Protein AF-A0A855K874-F1 (afdb_monomer)

Nearest PDB structures (foldseek):
  5dcw-assembly1_A-2  TM=9.078E-01  e=4.188E-03  Catharanthus roseus

Solvent-accessible surface area (backbone atoms only — not comparable to full-atom values): 6083 Å² total; per-residue (Å²): 132,65,36,81,94,38,60,100,54,80,92,72,78,75,79,79,83,60,90,86,58,74,86,69,101,62,86,36,72,69,57,57,53,50,53,53,51,54,55,47,27,72,73,72,72,53,88,86,86,88,84,86,79,74,95,60,72,76,95,58,90,89,56,91,77,41,63,53,58,54,50,51,51,52,45,48,53,20,59,79,69,76,41,81,79,76,81,131

Mean predicted aligned error: 5.56 Å

Secondary structure (DSSP, 8-state):
---GGGTT-S-PPPSSP-TTSPPPSS--HHHHHHHHHHHHHHHH----------S--S--TT-S--HHHHHHHHHHHHHHTT------

Structure (mmCIF, N/CA/C/O backbone):
data_AF-A0A855K874-F1
#
_entry.id   AF-A0A855K874-F1
#
loop_
_atom_site.group_PDB
_atom_site.id
_atom_site.type_symbol
_atom_site.label_atom_id
_atom_site.label_alt_id
_atom_site.label_comp_id
_atom_site.label_asym_id
_atom_site.label_entity_id
_atom_site.label_seq_id
_atom_site.pdbx_PDB_ins_code
_atom_site.Cartn_x
_atom_site.Cartn_y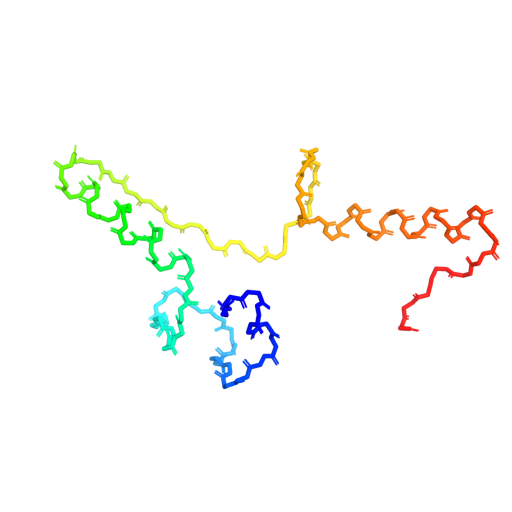
_atom_site.Cartn_z
_atom_site.occupancy
_atom_site.B_iso_or_equiv
_atom_site.auth_seq_id
_atom_site.auth_comp_id
_atom_site.auth_asym_id
_atom_site.auth_atom_id
_atom_site.pdbx_PDB_model_num
ATOM 1 N N . LEU A 1 1 ? 9.742 -2.876 3.619 1.00 59.69 1 LEU A N 1
ATOM 2 C CA . LEU A 1 1 ? 8.874 -3.781 4.408 1.00 59.69 1 LEU A CA 1
ATOM 3 C C . LEU A 1 1 ? 8.907 -5.133 3.716 1.00 59.69 1 LEU A C 1
ATOM 5 O O . LEU A 1 1 ? 8.738 -5.149 2.503 1.00 59.69 1 LEU A O 1
ATOM 9 N N . GLY A 1 2 ? 9.224 -6.214 4.432 1.00 63.81 2 GLY A N 1
ATOM 10 C CA . GLY A 1 2 ? 9.128 -7.570 3.878 1.00 63.81 2 GLY A CA 1
ATOM 11 C C . GLY A 1 2 ? 7.670 -7.966 3.589 1.00 63.81 2 GLY A C 1
ATOM 12 O O . GLY A 1 2 ? 6.771 -7.144 3.804 1.00 63.81 2 GLY A O 1
ATOM 13 N N . PRO A 1 3 ? 7.421 -9.201 3.124 1.00 69.62 3 PRO A N 1
ATOM 14 C CA . PRO A 1 3 ? 6.064 -9.739 2.996 1.00 69.62 3 PRO A CA 1
ATOM 15 C C . PRO A 1 3 ? 5.319 -9.710 4.345 1.00 69.62 3 PRO A C 1
ATOM 17 O O . PRO A 1 3 ? 5.934 -9.520 5.401 1.00 69.62 3 PRO A O 1
ATOM 20 N N . PHE A 1 4 ? 3.995 -9.893 4.333 1.00 68.69 4 PHE A N 1
ATOM 21 C CA . PHE A 1 4 ? 3.160 -9.791 5.541 1.00 68.69 4 PHE A CA 1
ATOM 22 C C . PHE A 1 4 ? 3.641 -10.734 6.660 1.00 68.69 4 PHE A C 1
ATOM 24 O O . PHE A 1 4 ? 3.689 -10.365 7.831 1.00 68.69 4 PHE A O 1
ATOM 31 N N . GLU A 1 5 ? 4.110 -11.918 6.283 1.00 69.56 5 GLU A N 1
ATOM 32 C CA . GLU A 1 5 ? 4.661 -12.961 7.148 1.00 69.56 5 GLU A CA 1
ATOM 33 C C . GLU A 1 5 ? 5.951 -12.524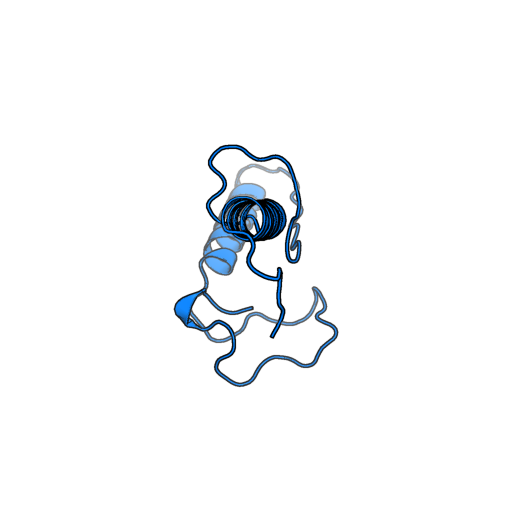 7.868 1.00 69.56 5 GLU A C 1
ATOM 35 O O . GLU A 1 5 ? 6.258 -13.012 8.967 1.00 69.56 5 GLU A O 1
ATOM 40 N N . ALA A 1 6 ? 6.686 -11.585 7.265 1.00 70.00 6 ALA A N 1
ATOM 41 C CA . ALA A 1 6 ? 7.926 -11.001 7.768 1.00 70.00 6 ALA A CA 1
ATOM 42 C C . ALA A 1 6 ? 7.717 -9.631 8.440 1.00 70.00 6 ALA A C 1
ATOM 44 O O . ALA A 1 6 ? 8.688 -9.000 8.867 1.00 70.00 6 ALA A O 1
ATOM 45 N N . TYR A 1 7 ? 6.475 -9.147 8.557 1.00 67.94 7 TYR A N 1
ATOM 46 C CA . TYR A 1 7 ? 6.201 -7.848 9.162 1.00 67.94 7 TYR A CA 1
ATOM 47 C C . TYR A 1 7 ? 6.676 -7.805 10.625 1.00 67.94 7 TYR A C 1
ATOM 49 O O . TYR A 1 7 ? 6.301 -8.644 11.444 1.00 67.94 7 TYR A O 1
ATOM 57 N N . GLY A 1 8 ? 7.530 -6.827 10.948 1.00 65.88 8 GLY A N 1
ATOM 58 C CA . GLY A 1 8 ? 8.118 -6.664 12.284 1.00 65.88 8 GLY A CA 1
ATOM 59 C C . GLY A 1 8 ? 9.188 -7.698 12.662 1.00 65.88 8 GLY A C 1
ATOM 60 O O . GLY A 1 8 ? 9.585 -7.745 13.823 1.00 65.88 8 GLY A O 1
ATOM 61 N N . LYS A 1 9 ? 9.657 -8.523 11.715 1.00 68.69 9 LYS A N 1
ATOM 62 C CA . LYS A 1 9 ? 10.697 -9.540 11.936 1.00 68.69 9 LYS A CA 1
ATOM 63 C C . LYS A 1 9 ? 11.969 -9.207 11.149 1.00 68.69 9 LYS A C 1
ATOM 65 O O . LYS A 1 9 ? 11.904 -8.644 10.060 1.00 68.69 9 LYS A O 1
ATOM 70 N N . GLY A 1 10 ? 13.118 -9.623 11.681 1.00 68.81 10 GLY A N 1
ATOM 71 C CA . GLY A 1 10 ? 14.420 -9.505 11.016 1.00 68.81 10 GLY A CA 1
ATOM 72 C C . GLY A 1 10 ? 15.122 -8.158 11.211 1.00 68.81 10 GLY A C 1
ATOM 73 O O . GLY A 1 10 ? 14.647 -7.276 11.927 1.00 68.81 10 GLY A O 1
ATOM 74 N N . ALA A 1 11 ? 16.291 -8.019 10.582 1.00 70.44 11 ALA A N 1
ATOM 75 C CA . ALA A 1 11 ? 17.040 -6.768 10.550 1.00 70.44 11 ALA A CA 1
ATOM 76 C C . ALA A 1 11 ? 16.360 -5.801 9.572 1.00 70.44 11 ALA A C 1
ATOM 78 O O . ALA A 1 11 ? 16.458 -5.951 8.354 1.00 70.44 11 ALA A O 1
ATOM 7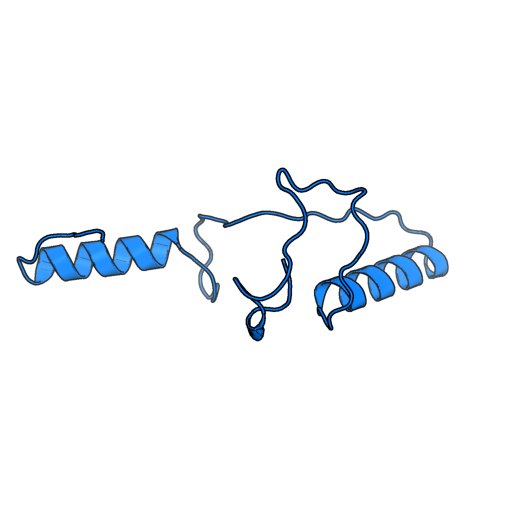9 N N . LEU A 1 12 ? 15.623 -4.831 10.110 1.00 71.88 12 LEU A N 1
ATOM 80 C CA . LEU A 1 12 ? 14.976 -3.807 9.299 1.00 71.88 12 LEU A CA 1
ATOM 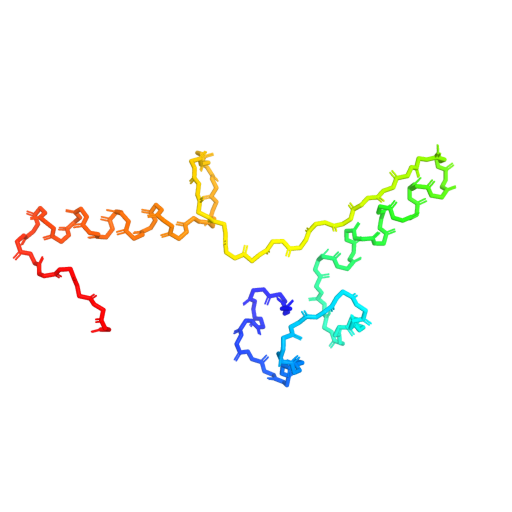81 C C . LEU A 1 12 ? 16.007 -2.759 8.851 1.00 71.88 12 LEU A C 1
ATOM 83 O O . LEU A 1 12 ? 16.876 -2.386 9.644 1.00 71.88 12 LEU A O 1
ATOM 87 N N . PRO A 1 13 ? 15.915 -2.256 7.606 1.00 75.69 13 PRO A N 1
ATOM 88 C CA . PRO A 1 13 ? 16.765 -1.163 7.160 1.00 75.69 13 PRO A CA 1
ATOM 89 C C . PRO A 1 13 ? 16.547 0.079 8.029 1.00 75.69 13 PRO A C 1
ATOM 91 O O . PRO A 1 13 ? 15.463 0.299 8.573 1.00 75.69 13 PRO A O 1
ATOM 94 N N . GLN A 1 14 ? 17.592 0.897 8.156 1.00 82.62 14 GLN A N 1
ATOM 95 C CA . GLN A 1 14 ? 17.532 2.118 8.951 1.00 82.62 14 GLN A CA 1
ATOM 96 C C . GLN A 1 14 ? 16.459 3.063 8.397 1.00 82.62 14 GLN A C 1
ATOM 98 O O . GLN A 1 14 ? 16.429 3.353 7.200 1.00 82.62 14 GLN A O 1
ATOM 103 N N . THR A 1 15 ? 15.595 3.554 9.285 1.00 88.06 15 THR A N 1
ATOM 104 C CA . THR A 1 15 ? 14.638 4.619 8.980 1.00 88.06 15 THR A CA 1
ATOM 105 C C . THR A 1 15 ? 15.317 5.993 9.055 1.00 88.06 15 THR A C 1
ATOM 107 O O . THR A 1 15 ? 16.159 6.188 9.936 1.00 88.06 15 THR A O 1
ATOM 110 N N . PRO A 1 16 ? 14.924 6.975 8.225 1.00 91.69 16 PRO A N 1
ATOM 111 C CA . PRO A 1 16 ? 13.801 6.942 7.282 1.00 91.69 16 PRO A CA 1
ATOM 112 C C . PRO A 1 16 ? 14.092 6.091 6.040 1.00 91.69 16 PRO A C 1
ATOM 114 O O . PRO A 1 16 ? 15.216 6.084 5.544 1.00 91.69 16 PRO A O 1
ATOM 117 N N . PHE A 1 17 ? 13.067 5.390 5.543 1.00 90.38 17 PHE A N 1
ATOM 118 C CA . PHE A 1 17 ? 13.191 4.621 4.305 1.00 90.38 17 PHE A CA 1
ATOM 119 C C . PHE A 1 17 ? 13.358 5.554 3.102 1.00 90.38 17 PHE A C 1
ATOM 121 O O . PHE A 1 17 ? 12.731 6.613 3.061 1.00 90.38 17 PHE A O 1
ATOM 128 N N . ARG A 1 18 ? 14.187 5.147 2.138 1.00 92.06 18 ARG A N 1
ATOM 129 C CA . ARG A 1 18 ? 14.453 5.879 0.893 1.00 92.06 18 ARG A CA 1
ATOM 130 C C . ARG A 1 18 ? 14.376 4.960 -0.318 1.00 92.06 18 ARG A C 1
ATOM 132 O O . ARG A 1 18 ? 14.652 3.766 -0.215 1.00 92.06 18 ARG A O 1
ATOM 139 N N . GLU A 1 19 ? 14.013 5.514 -1.464 1.00 94.06 19 GLU A N 1
ATOM 140 C CA . GLU A 1 19 ? 13.785 4.785 -2.707 1.00 94.06 19 GLU A CA 1
ATOM 141 C C . GLU A 1 19 ? 15.054 4.141 -3.271 1.00 94.06 19 GLU A C 1
ATOM 143 O O . GLU A 1 19 ? 14.950 3.102 -3.924 1.00 94.06 19 GLU A O 1
ATOM 148 N N . GLU A 1 20 ? 16.226 4.711 -2.977 1.00 93.94 20 GLU A N 1
ATOM 149 C CA . GLU A 1 20 ? 17.532 4.207 -3.412 1.00 93.94 20 GLU A CA 1
ATOM 150 C C . GLU A 1 20 ? 18.044 3.042 -2.553 1.00 93.94 20 GLU A C 1
ATOM 152 O O . GLU A 1 20 ? 19.066 2.433 -2.877 1.00 93.94 20 GLU A O 1
ATOM 157 N N . GLN A 1 21 ? 17.366 2.720 -1.446 1.00 91.38 21 GLN A N 1
ATOM 158 C CA . GLN A 1 21 ? 17.708 1.540 -0.659 1.00 91.38 21 GLN A CA 1
ATOM 159 C C . GLN A 1 21 ? 17.402 0.275 -1.468 1.00 91.38 21 GLN A C 1
ATOM 161 O O . GLN A 1 21 ? 16.306 0.108 -2.005 1.00 91.38 21 GLN A O 1
ATOM 166 N N . GLY A 1 22 ? 18.386 -0.626 -1.537 1.00 90.56 22 GLY A N 1
ATOM 167 C CA . GLY A 1 22 ? 18.273 -1.881 -2.274 1.00 90.56 22 GLY A CA 1
ATOM 168 C C . GLY A 1 22 ? 17.170 -2.805 -1.747 1.00 90.56 22 GLY A C 1
ATOM 169 O O . GLY A 1 22 ? 16.670 -2.655 -0.627 1.00 90.56 22 GLY A O 1
ATOM 170 N N . ARG A 1 23 ? 16.807 -3.795 -2.571 1.00 92.12 23 ARG A N 1
ATOM 171 C CA . ARG A 1 23 ? 15.886 -4.868 -2.177 1.00 92.12 23 ARG A CA 1
ATOM 172 C C . ARG A 1 23 ? 16.460 -5.641 -0.986 1.00 92.12 23 ARG A C 1
ATOM 174 O O . ARG A 1 23 ? 17.671 -5.812 -0.870 1.00 92.12 23 ARG A O 1
ATOM 181 N N . LEU A 1 24 ? 15.576 -6.091 -0.101 1.00 88.62 24 LEU A N 1
ATOM 182 C CA . LEU A 1 24 ? 15.945 -7.010 0.971 1.00 88.62 24 LEU A CA 1
ATOM 183 C C . LEU A 1 24 ? 16.074 -8.422 0.397 1.00 88.62 24 LEU A C 1
ATOM 185 O O . LEU A 1 24 ? 15.367 -8.762 -0.549 1.00 88.62 24 LEU A O 1
ATOM 189 N N . ASP A 1 25 ? 16.928 -9.240 1.007 1.00 88.12 25 ASP A N 1
ATOM 190 C CA . ASP A 1 25 ? 17.087 -10.660 0.671 1.00 88.12 25 ASP A CA 1
ATOM 191 C C . ASP A 1 25 ? 15.930 -11.492 1.254 1.00 88.12 25 ASP A C 1
ATOM 193 O O . ASP A 1 25 ? 16.085 -12.261 2.201 1.00 88.12 25 ASP A O 1
ATOM 197 N N . VAL A 1 26 ? 14.717 -11.214 0.772 1.00 86.88 26 VAL A N 1
ATOM 198 C CA . VAL A 1 26 ? 13.472 -11.895 1.139 1.00 86.88 26 VAL A CA 1
ATOM 199 C C . VAL A 1 26 ? 12.549 -11.960 -0.069 1.00 86.88 26 VAL A C 1
ATOM 201 O O . VAL A 1 26 ? 12.464 -11.007 -0.850 1.00 86.88 26 VAL A O 1
ATOM 204 N N . ASP A 1 27 ? 11.776 -13.037 -0.164 1.00 88.56 27 ASP A N 1
ATOM 205 C CA . ASP A 1 27 ? 10.729 -13.145 -1.173 1.00 88.56 27 ASP A CA 1
ATOM 206 C C . ASP A 1 27 ? 9.622 -12.127 -0.882 1.00 88.56 27 ASP A C 1
ATOM 208 O O . ASP A 1 27 ? 8.913 -12.202 0.123 1.00 88.56 27 ASP A O 1
ATOM 212 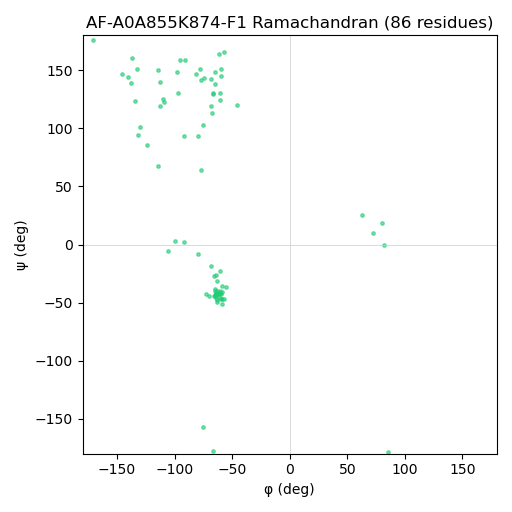N N . ASN A 1 28 ? 9.482 -11.139 -1.762 1.00 90.12 28 ASN A N 1
ATOM 213 C CA . ASN A 1 28 ? 8.451 -10.117 -1.669 1.00 90.12 28 ASN A CA 1
ATOM 214 C C . ASN A 1 28 ? 7.805 -9.913 -3.036 1.00 90.12 28 ASN A C 1
ATOM 216 O O . ASN A 1 28 ? 8.479 -9.568 -4.007 1.00 90.12 28 ASN A O 1
ATOM 220 N N . PHE A 1 29 ? 6.485 -10.077 -3.104 1.00 91.81 29 PHE A N 1
ATOM 221 C CA . PHE A 1 29 ? 5.747 -9.965 -4.358 1.00 91.81 29 PHE A CA 1
ATOM 222 C C . PHE A 1 29 ? 5.878 -8.578 -5.012 1.00 91.81 29 PHE A C 1
ATOM 224 O O . PHE A 1 29 ? 5.750 -8.483 -6.229 1.00 91.81 29 PHE A O 1
ATOM 231 N N . TYR A 1 30 ? 6.196 -7.521 -4.250 1.00 93.88 30 TYR A N 1
ATOM 232 C CA . TYR A 1 30 ? 6.494 -6.200 -4.819 1.00 93.88 30 TYR A CA 1
ATOM 233 C C . TYR A 1 30 ? 7.679 -6.232 -5.793 1.00 93.88 30 TYR A C 1
ATOM 235 O O . TYR A 1 30 ? 7.660 -5.525 -6.794 1.00 93.88 30 TYR A O 1
ATOM 243 N N . TYR A 1 31 ? 8.694 -7.059 -5.526 1.00 94.69 31 TYR A N 1
ATOM 244 C CA . TYR A 1 31 ? 9.875 -7.171 -6.384 1.00 94.69 31 TYR A CA 1
ATOM 245 C C . TYR A 1 31 ? 9.526 -7.844 -7.710 1.00 94.69 31 TYR A C 1
ATOM 247 O O . TYR A 1 31 ? 9.873 -7.322 -8.763 1.00 94.69 31 TYR A O 1
ATOM 255 N N . ALA A 1 32 ? 8.745 -8.927 -7.655 1.00 95.56 32 ALA A N 1
ATOM 256 C CA . ALA A 1 32 ? 8.225 -9.582 -8.851 1.00 95.56 32 ALA A CA 1
ATOM 257 C C . ALA A 1 32 ? 7.346 -8.629 -9.685 1.00 95.56 32 ALA A C 1
ATOM 259 O O . ALA A 1 32 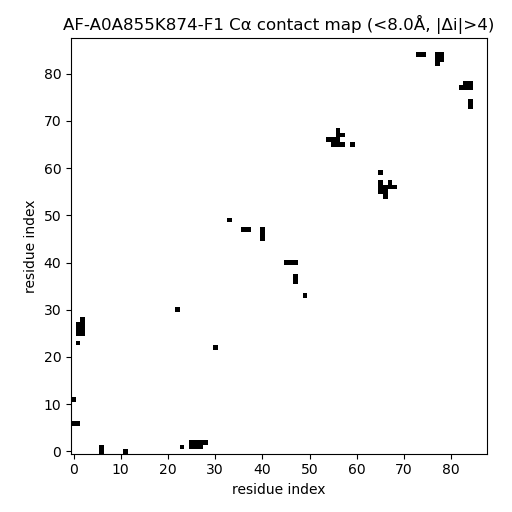? 7.477 -8.576 -10.901 1.00 95.56 32 ALA A O 1
ATOM 260 N N . GLN A 1 33 ? 6.489 -7.825 -9.044 1.00 97.44 33 GLN A N 1
ATOM 261 C CA . GLN A 1 33 ? 5.669 -6.826 -9.741 1.00 97.44 33 GLN A CA 1
ATOM 262 C C . GLN A 1 33 ? 6.510 -5.742 -10.433 1.00 97.44 33 GLN A C 1
ATOM 264 O O . GLN A 1 33 ? 6.211 -5.383 -11.570 1.00 97.44 33 GLN A O 1
ATOM 269 N N . GLU A 1 34 ? 7.545 -5.218 -9.767 1.00 97.75 34 GLU A N 1
ATOM 270 C CA . GLU A 1 34 ? 8.478 -4.259 -10.374 1.00 97.75 34 GLU A CA 1
ATOM 271 C C . GLU A 1 34 ? 9.193 -4.866 -11.588 1.00 97.75 34 GLU A C 1
ATOM 273 O O . GLU A 1 34 ? 9.234 -4.235 -12.643 1.00 97.75 34 GLU A O 1
ATOM 278 N N . ASP A 1 35 ? 9.697 -6.098 -11.466 1.00 98.12 35 ASP A N 1
ATOM 279 C CA . ASP A 1 35 ? 10.433 -6.776 -12.539 1.00 98.12 35 ASP A CA 1
ATOM 280 C C . ASP A 1 35 ? 9.565 -6.973 -13.790 1.00 98.12 35 ASP A C 1
ATOM 282 O O . ASP A 1 35 ? 10.006 -6.673 -14.903 1.00 98.12 35 ASP A O 1
ATOM 286 N N . GLU A 1 36 ? 8.305 -7.379 -13.614 1.00 98.38 36 GLU A N 1
ATOM 287 C CA . GLU A 1 36 ? 7.347 -7.515 -14.718 1.00 98.38 36 GLU A CA 1
ATOM 288 C C . GLU A 1 36 ? 7.037 -6.166 -15.390 1.00 98.38 36 GLU A C 1
ATOM 290 O O . GLU A 1 36 ? 7.003 -6.075 -16.621 1.00 98.38 36 GLU A O 1
ATOM 295 N N . VAL A 1 37 ? 6.858 -5.091 -14.610 1.00 98.31 37 VAL A N 1
ATOM 296 C CA . VAL A 1 37 ? 6.618 -3.742 -15.156 1.00 98.31 37 VAL A CA 1
ATOM 297 C C . VAL A 1 37 ? 7.831 -3.241 -15.940 1.00 98.31 37 VAL A C 1
ATOM 299 O O . VAL A 1 37 ? 7.662 -2.697 -17.032 1.00 98.31 37 VAL A O 1
ATOM 302 N N . PHE 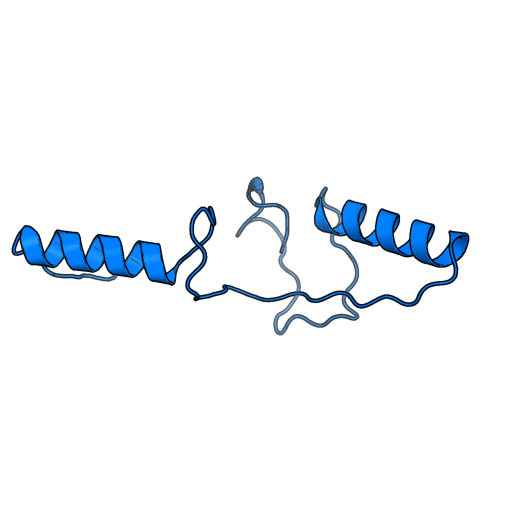A 1 38 ? 9.049 -3.438 -15.429 1.00 98.50 38 PHE A N 1
ATOM 303 C CA . PHE A 1 38 ? 10.277 -3.007 -16.103 1.00 98.50 38 PHE A CA 1
ATOM 304 C C . PHE A 1 38 ? 10.507 -3.773 -17.408 1.00 98.50 38 PHE A C 1
ATOM 306 O O . PHE A 1 38 ? 10.815 -3.161 -18.434 1.00 98.50 38 PHE A O 1
ATOM 313 N N . ALA A 1 39 ? 10.309 -5.094 -17.392 1.00 98.69 39 ALA A N 1
ATOM 314 C CA . ALA A 1 39 ? 10.422 -5.930 -18.582 1.00 98.69 39 ALA A CA 1
ATOM 315 C C . ALA A 1 39 ? 9.377 -5.550 -19.645 1.00 98.69 39 ALA A C 1
ATOM 317 O O . ALA A 1 39 ? 9.708 -5.438 -20.828 1.00 98.69 39 ALA A O 1
ATOM 318 N N . ALA A 1 40 ? 8.128 -5.304 -19.236 1.00 98.62 40 ALA A N 1
ATOM 319 C CA . ALA A 1 40 ? 7.069 -4.868 -20.140 1.00 98.62 40 ALA A CA 1
ATOM 320 C C . ALA A 1 40 ? 7.344 -3.482 -20.737 1.00 98.62 40 ALA A C 1
ATOM 322 O O . ALA A 1 40 ? 7.224 -3.309 -21.947 1.00 98.62 40 ALA A O 1
ATOM 323 N N . ALA A 1 41 ? 7.792 -2.522 -19.925 1.00 98.69 41 ALA A N 1
ATOM 324 C CA . ALA A 1 41 ? 8.143 -1.183 -20.391 1.00 98.69 41 ALA A CA 1
ATOM 325 C C . ALA A 1 41 ? 9.263 -1.206 -21.440 1.00 98.69 41 ALA A C 1
ATOM 327 O O . ALA A 1 41 ? 9.167 -0.528 -22.462 1.00 98.69 41 ALA A O 1
ATOM 328 N N . ALA A 1 42 ? 10.300 -2.021 -21.218 1.00 98.56 42 ALA A N 1
ATOM 329 C CA . ALA A 1 42 ? 11.404 -2.182 -22.163 1.00 98.56 42 ALA A CA 1
ATOM 330 C C . ALA A 1 42 ? 10.956 -2.816 -23.490 1.00 98.56 42 ALA A C 1
ATOM 332 O O . ALA A 1 42 ? 11.434 -2.423 -24.553 1.00 98.56 42 ALA A O 1
ATOM 333 N N . ARG A 1 43 ? 10.038 -3.787 -23.433 1.00 98.62 43 ARG A N 1
ATOM 334 C CA . ARG A 1 43 ? 9.496 -4.475 -24.611 1.00 98.62 43 ARG A CA 1
ATOM 335 C C . ARG A 1 43 ? 8.534 -3.596 -25.416 1.00 98.62 43 ARG A C 1
ATOM 337 O O . ARG A 1 43 ? 8.596 -3.606 -26.642 1.00 98.62 43 ARG A O 1
ATOM 344 N N . ASP A 1 44 ? 7.663 -2.857 -24.733 1.00 98.50 44 ASP A N 1
ATOM 345 C CA . ASP A 1 44 ? 6.503 -2.193 -25.341 1.00 98.50 44 ASP A CA 1
ATOM 346 C C . ASP A 1 44 ? 6.688 -0.664 -25.489 1.00 98.50 44 ASP A C 1
ATOM 348 O O . ASP A 1 44 ? 5.860 0.007 -26.103 1.00 98.50 44 ASP A O 1
ATOM 352 N N . GLY A 1 45 ? 7.781 -0.097 -24.962 1.00 98.38 45 GLY A N 1
ATOM 353 C CA . GLY A 1 45 ? 8.198 1.291 -25.200 1.00 98.38 45 GLY A CA 1
ATOM 354 C C . GLY A 1 45 ? 7.467 2.361 -24.379 1.00 98.38 45 GLY A C 1
ATOM 355 O O . GLY A 1 45 ? 7.508 3.535 -24.749 1.00 98.38 45 GLY A O 1
ATOM 356 N N . PHE A 1 46 ? 6.802 1.993 -23.279 1.00 98.38 46 PHE A N 1
ATOM 357 C CA . PHE A 1 46 ? 6.144 2.943 -22.371 1.00 98.38 46 PHE A CA 1
ATOM 358 C C . PHE A 1 46 ? 7.031 3.333 -21.177 1.00 98.38 46 PHE A C 1
ATOM 360 O O . PHE A 1 46 ? 7.956 2.616 -20.799 1.00 98.38 46 PHE A O 1
ATOM 367 N N . THR A 1 47 ? 6.736 4.476 -20.553 1.00 98.50 47 THR A N 1
ATOM 368 C CA . THR A 1 47 ? 7.375 4.910 -19.299 1.00 98.50 47 THR A CA 1
ATOM 369 C C . THR A 1 47 ? 6.590 4.433 -18.078 1.00 98.50 47 THR A C 1
ATOM 371 O O . THR A 1 47 ? 5.397 4.145 -18.162 1.00 98.50 47 THR A O 1
ATOM 374 N N . TRP A 1 48 ? 7.246 4.360 -16.920 1.00 98.25 48 TRP A N 1
ATOM 375 C CA . TRP A 1 48 ? 6.651 3.838 -15.689 1.00 98.25 48 TRP A CA 1
ATOM 376 C C . TRP A 1 48 ? 6.999 4.694 -14.467 1.00 98.25 48 TRP A C 1
ATOM 378 O O . TRP A 1 48 ? 7.977 5.441 -14.463 1.00 98.25 48 TRP A O 1
ATOM 388 N N . SER A 1 49 ? 6.198 4.549 -13.410 1.00 98.00 49 SER A N 1
ATOM 389 C CA . SER A 1 49 ? 6.467 5.075 -12.070 1.00 98.00 49 SER A CA 1
ATOM 390 C C . SER A 1 49 ? 6.043 4.053 -11.015 1.00 98.00 49 SER A C 1
ATOM 392 O O . SER A 1 49 ? 5.043 3.355 -11.177 1.00 98.00 49 SER A O 1
ATOM 394 N N . VAL A 1 50 ? 6.798 3.964 -9.917 1.00 97.62 50 VAL A N 1
ATOM 395 C CA . VAL A 1 50 ? 6.476 3.096 -8.775 1.00 97.62 50 VAL A CA 1
ATOM 396 C C . VAL A 1 50 ? 6.082 3.974 -7.593 1.00 97.62 50 VAL A C 1
ATOM 398 O O . VAL A 1 50 ? 6.840 4.848 -7.181 1.00 97.62 50 VAL A O 1
ATOM 401 N N . HIS A 1 51 ? 4.899 3.733 -7.027 1.00 96.50 51 HIS A N 1
ATOM 402 C CA . HIS A 1 51 ? 4.397 4.452 -5.856 1.00 96.50 51 HIS A CA 1
ATOM 403 C C . HIS A 1 51 ? 4.401 3.515 -4.646 1.00 96.50 51 HIS A C 1
ATOM 405 O O . HIS A 1 51 ? 3.773 2.459 -4.680 1.00 96.50 51 HIS A O 1
ATOM 411 N N . ARG A 1 52 ? 5.093 3.902 -3.568 1.00 94.44 52 ARG A N 1
ATOM 412 C CA . ARG A 1 52 ? 5.276 3.086 -2.353 1.00 94.44 52 ARG A CA 1
ATOM 413 C C . ARG A 1 52 ? 4.576 3.736 -1.145 1.00 94.44 52 ARG A C 1
ATOM 415 O O . ARG A 1 52 ? 5.259 4.246 -0.256 1.00 94.44 52 ARG A O 1
ATOM 422 N N . PRO A 1 53 ? 3.229 3.801 -1.112 1.00 91.62 53 PRO A N 1
ATOM 423 C CA . PRO A 1 53 ? 2.521 4.416 0.004 1.00 91.62 53 PRO A CA 1
ATOM 424 C C . PRO A 1 53 ? 2.741 3.626 1.302 1.00 91.62 53 PRO A C 1
ATOM 426 O O . PRO A 1 53 ? 2.869 2.402 1.293 1.00 91.62 53 PRO A O 1
ATOM 429 N N . HIS A 1 54 ? 2.741 4.335 2.433 1.00 87.69 54 HIS A N 1
ATOM 430 C CA . HIS A 1 54 ? 2.604 3.713 3.752 1.00 87.69 54 HIS A CA 1
ATOM 431 C C . HIS A 1 54 ? 1.129 3.300 3.977 1.00 87.69 54 HIS A C 1
ATOM 433 O O . HIS A 1 54 ? 0.358 3.139 3.034 1.00 87.69 54 HIS A O 1
ATOM 439 N N . THR A 1 55 ? 0.699 3.152 5.230 1.00 85.81 55 THR A N 1
ATOM 440 C CA . THR A 1 55 ? -0.710 3.004 5.616 1.00 85.81 55 THR A CA 1
ATOM 441 C C . THR A 1 55 ? -1.608 4.015 4.903 1.00 85.81 55 THR A C 1
ATOM 443 O O . THR A 1 55 ? -1.478 5.225 5.094 1.00 85.81 55 THR A O 1
ATOM 446 N N . VAL A 1 56 ? -2.571 3.502 4.139 1.00 86.31 56 VAL A N 1
ATOM 447 C CA . VAL A 1 56 ? -3.596 4.301 3.466 1.00 86.31 56 VAL A CA 1
ATOM 448 C C . VAL A 1 56 ? -4.870 4.313 4.308 1.00 86.31 56 VAL A C 1
ATOM 450 O O . VAL A 1 56 ? -5.374 3.266 4.717 1.00 86.31 56 VAL A O 1
ATOM 453 N N . ILE A 1 57 ? -5.416 5.506 4.543 1.00 87.69 57 ILE A N 1
ATOM 454 C CA . ILE A 1 57 ? -6.738 5.707 5.142 1.00 87.69 57 ILE A CA 1
ATOM 455 C C . ILE A 1 57 ? -7.637 6.315 4.069 1.00 87.69 57 ILE A C 1
ATOM 457 O O . ILE A 1 57 ? -7.357 7.397 3.560 1.00 87.69 57 ILE A O 1
ATOM 461 N N . GLY A 1 58 ? -8.720 5.623 3.717 1.00 82.62 58 GLY A N 1
ATOM 462 C CA . GLY A 1 58 ? -9.630 6.086 2.673 1.00 82.62 58 GLY A CA 1
ATOM 463 C C . GLY A 1 58 ? -10.913 5.268 2.579 1.00 82.62 58 GLY A C 1
ATOM 464 O O . GLY A 1 58 ? -11.094 4.267 3.273 1.00 82.62 58 GLY A O 1
ATOM 465 N N . LYS A 1 59 ? -11.820 5.702 1.701 1.00 80.38 59 LYS A N 1
ATOM 466 C CA . LYS A 1 59 ? -13.068 4.992 1.401 1.00 80.38 59 LYS A CA 1
ATOM 467 C C . LYS A 1 59 ? -12.845 4.046 0.221 1.00 80.38 59 LYS A C 1
ATOM 469 O O . LYS A 1 59 ? -12.992 4.446 -0.927 1.00 80.38 59 LYS A O 1
ATOM 474 N N . ALA A 1 60 ? -12.512 2.793 0.519 1.00 77.94 60 ALA A N 1
ATOM 475 C CA . ALA A 1 60 ? -12.345 1.737 -0.478 1.00 77.94 60 ALA A CA 1
ATOM 476 C C . ALA A 1 60 ? -13.151 0.501 -0.059 1.00 77.94 60 ALA A C 1
ATOM 478 O O . ALA A 1 60 ? -12.747 -0.246 0.834 1.00 77.94 60 ALA A O 1
ATOM 479 N N . VAL A 1 61 ? -14.326 0.320 -0.668 1.00 76.06 61 VAL A N 1
ATOM 480 C CA . VAL A 1 61 ? -15.192 -0.842 -0.414 1.00 76.06 61 VAL A CA 1
ATOM 481 C C . VAL A 1 61 ? -14.484 -2.101 -0.920 1.00 76.06 61 VAL A C 1
ATOM 483 O O . VAL A 1 61 ? -13.984 -2.111 -2.040 1.00 76.06 61 VAL A O 1
ATOM 486 N N . GLY A 1 62 ? -14.414 -3.143 -0.088 1.00 76.50 62 GLY A N 1
ATOM 487 C CA . GLY A 1 62 ? -13.727 -4.398 -0.417 1.00 76.50 62 GLY A CA 1
ATOM 488 C C . GLY A 1 62 ? -12.206 -4.382 -0.219 1.00 76.50 62 GLY A C 1
ATOM 489 O O . GLY A 1 62 ? -11.568 -5.410 -0.422 1.00 76.50 62 GLY A O 1
ATOM 490 N N . ASN A 1 63 ? -11.612 -3.262 0.210 1.00 79.56 63 ASN A N 1
ATOM 491 C CA . ASN A 1 63 ? -10.192 -3.231 0.555 1.00 79.56 63 ASN A CA 1
ATOM 492 C C . ASN A 1 63 ? -9.934 -4.053 1.830 1.00 79.56 63 ASN A C 1
ATOM 494 O O . ASN A 1 63 ? -10.443 -3.721 2.901 1.00 79.56 63 ASN A O 1
ATOM 498 N N . ALA A 1 64 ? -9.102 -5.088 1.711 1.00 79.75 64 ALA A N 1
ATOM 499 C CA . ALA A 1 64 ? -8.719 -5.960 2.818 1.00 79.75 64 ALA A CA 1
ATOM 500 C C . ALA A 1 64 ? -7.833 -5.266 3.874 1.00 79.75 64 ALA A C 1
ATOM 502 O O . ALA A 1 64 ? -7.737 -5.741 5.002 1.00 79.75 64 ALA A O 1
ATOM 503 N N . MET A 1 65 ? -7.197 -4.137 3.538 1.00 83.25 65 MET A N 1
ATOM 504 C CA . MET A 1 65 ? -6.282 -3.409 4.420 1.00 83.25 65 MET A CA 1
ATOM 505 C C . MET A 1 65 ? -6.722 -1.952 4.589 1.00 83.25 65 MET A C 1
ATOM 507 O O . MET A 1 65 ? -6.252 -1.054 3.889 1.00 83.25 65 MET A O 1
ATOM 511 N N . ASN A 1 66 ? -7.630 -1.706 5.539 1.00 87.94 66 ASN A N 1
ATOM 512 C CA . ASN A 1 66 ? -8.124 -0.363 5.851 1.00 87.94 66 ASN A CA 1
ATOM 513 C C . ASN A 1 66 ? -8.110 -0.080 7.358 1.00 87.94 66 ASN A C 1
ATOM 515 O O . ASN A 1 66 ? -9.069 -0.369 8.072 1.00 87.94 66 ASN A O 1
ATOM 519 N N . MET A 1 67 ? -7.027 0.534 7.841 1.00 88.75 67 MET A N 1
ATOM 520 C CA . MET A 1 67 ? -6.881 0.861 9.262 1.00 88.75 67 MET A CA 1
ATOM 521 C C . MET A 1 67 ? -7.976 1.815 9.757 1.00 88.75 67 MET A C 1
ATOM 523 O O . MET A 1 67 ? -8.505 1.621 10.849 1.00 88.75 67 MET A O 1
ATOM 527 N N . GLY A 1 68 ? -8.352 2.815 8.952 1.00 90.06 68 GLY A N 1
ATOM 528 C CA . GLY A 1 68 ? -9.371 3.794 9.332 1.00 90.06 68 GLY A CA 1
ATOM 529 C C . GLY A 1 68 ? -10.742 3.156 9.539 1.00 90.06 68 GLY A C 1
ATOM 530 O O . GLY A 1 68 ? -11.377 3.374 10.569 1.00 90.06 68 GLY A O 1
ATOM 531 N N . THR A 1 69 ? -11.177 2.314 8.599 1.00 90.44 69 THR A N 1
ATOM 532 C CA . THR A 1 69 ? -12.438 1.572 8.733 1.00 90.44 69 THR A CA 1
ATOM 533 C C . THR A 1 69 ? -12.388 0.591 9.900 1.00 90.44 69 THR A C 1
ATOM 535 O O . THR A 1 69 ? -13.339 0.548 10.674 1.00 90.44 69 THR A O 1
ATOM 538 N N . THR A 1 70 ? -11.285 -0.138 10.091 1.00 91.25 70 THR A N 1
ATOM 539 C CA . THR A 1 70 ? -11.132 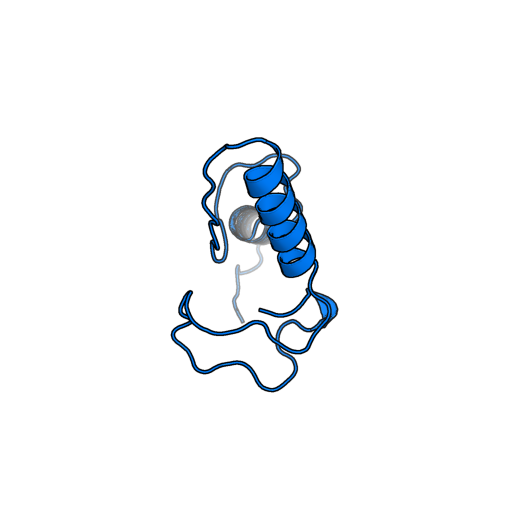-1.059 11.229 1.00 91.25 70 THR A CA 1
ATOM 540 C C . THR A 1 70 ? -11.273 -0.338 12.573 1.00 91.25 70 THR A C 1
ATOM 542 O O . THR A 1 70 ? -12.033 -0.782 13.434 1.00 91.25 70 THR A O 1
ATOM 545 N N . LEU A 1 71 ? -10.606 0.810 12.748 1.00 93.50 71 LEU A N 1
ATOM 546 C CA . LEU A 1 71 ? -10.720 1.615 13.968 1.00 93.50 71 LEU A CA 1
ATOM 547 C C . LEU A 1 71 ? -12.130 2.187 14.151 1.00 93.50 71 LEU A C 1
ATOM 549 O O . LEU A 1 71 ? -12.653 2.165 15.263 1.00 93.50 71 LEU A O 1
ATOM 553 N N . ALA A 1 72 ? -12.770 2.649 13.074 1.00 93.19 72 ALA A N 1
ATOM 554 C CA . ALA A 1 72 ? -14.137 3.162 13.124 1.00 93.19 72 ALA A CA 1
ATOM 555 C C . ALA A 1 72 ? -15.149 2.080 13.535 1.00 93.19 72 ALA A C 1
ATOM 557 O O . ALA A 1 72 ? -16.049 2.347 14.333 1.00 93.19 72 ALA A O 1
ATOM 558 N N . VAL A 1 73 ? -14.984 0.849 13.039 1.00 93.94 73 VAL A N 1
ATOM 559 C CA . VAL A 1 73 ? -15.810 -0.300 13.434 1.00 93.94 73 VAL A CA 1
ATOM 560 C C . VAL A 1 73 ? -15.620 -0.606 14.919 1.00 93.94 73 VAL A C 1
ATOM 562 O O . VAL A 1 73 ? -16.608 -0.687 15.646 1.00 93.94 73 VAL A O 1
ATOM 565 N N . 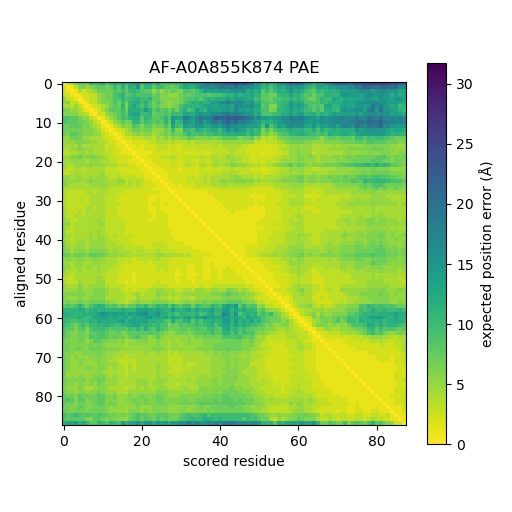TYR A 1 74 ? -14.376 -0.705 15.399 1.00 96.25 74 TYR A N 1
ATOM 566 C CA . TYR A 1 74 ? -14.103 -0.953 16.819 1.00 96.25 74 TYR A CA 1
ATOM 567 C C . TYR A 1 74 ? -14.678 0.150 17.721 1.00 96.25 74 TYR A C 1
ATOM 569 O O . TYR A 1 74 ? -15.385 -0.151 18.681 1.00 96.25 74 TYR A O 1
ATOM 577 N N . ALA A 1 75 ? -14.460 1.422 17.377 1.00 97.56 75 ALA A N 1
ATOM 578 C CA . ALA A 1 75 ? -15.016 2.554 18.115 1.00 97.56 75 ALA A CA 1
ATOM 579 C C . ALA A 1 75 ? -16.552 2.509 18.173 1.00 97.56 75 ALA A C 1
ATOM 581 O O . ALA A 1 75 ? -17.145 2.759 19.224 1.00 97.56 75 ALA A O 1
ATOM 582 N N . THR A 1 76 ? -17.196 2.142 17.062 1.00 98.00 76 THR A N 1
ATOM 583 C CA . THR A 1 76 ? -18.656 2.001 16.988 1.00 98.00 76 THR A CA 1
ATOM 584 C C . THR A 1 76 ? -19.142 0.885 17.909 1.00 98.00 76 THR A C 1
ATOM 586 O O . THR A 1 76 ? -20.052 1.110 18.699 1.00 98.00 76 THR A O 1
ATOM 589 N N . LEU A 1 77 ? -18.496 -0.283 17.893 1.00 98.19 77 LEU A N 1
ATOM 590 C CA . LEU A 1 77 ? -18.834 -1.390 18.794 1.00 98.19 77 LEU A CA 1
ATOM 591 C C . LEU A 1 77 ? -18.639 -1.021 20.270 1.00 98.19 77 LEU A C 1
ATOM 593 O O . LEU A 1 77 ? -19.487 -1.348 21.097 1.00 98.19 77 LEU A O 1
ATOM 597 N N . CYS A 1 78 ? -17.557 -0.317 20.616 1.00 98.31 78 CYS A N 1
ATOM 598 C CA . CYS A 1 78 ? -17.351 0.192 21.972 1.00 98.31 78 CYS A CA 1
ATOM 599 C C . CYS A 1 78 ? -18.509 1.087 22.417 1.00 98.31 78 CYS A C 1
ATOM 601 O O . CYS A 1 78 ? -19.047 0.885 23.504 1.00 98.31 78 CYS A O 1
ATOM 603 N N . ARG A 1 79 ? -18.925 2.027 21.559 1.00 98.25 79 ARG A N 1
ATOM 604 C CA . ARG A 1 79 ? -20.054 2.921 21.832 1.00 98.25 79 ARG A CA 1
ATOM 605 C C . ARG A 1 79 ? -21.349 2.144 22.072 1.00 98.25 79 ARG A C 1
ATOM 607 O O . ARG A 1 79 ? -21.989 2.375 23.091 1.00 98.25 79 ARG A O 1
ATOM 614 N N . GLU A 1 80 ? -21.711 1.225 21.175 1.00 98.50 80 GLU A N 1
ATOM 615 C CA . GLU A 1 80 ? -22.956 0.444 21.290 1.00 98.50 80 GLU A CA 1
ATOM 616 C C . GLU A 1 80 ? -22.981 -0.448 22.542 1.00 98.50 80 GLU A C 1
ATOM 618 O O . GLU A 1 80 ? -24.035 -0.678 23.127 1.00 98.50 80 GLU A O 1
ATOM 623 N N . LEU A 1 81 ? -21.819 -0.929 22.990 1.00 98.25 81 LEU A N 1
ATOM 624 C CA . LEU A 1 81 ? -21.694 -1.789 24.171 1.00 98.25 81 LEU A CA 1
ATOM 625 C C . LEU A 1 81 ? -21.447 -1.016 25.478 1.00 98.25 81 LEU A C 1
ATOM 627 O O . LEU A 1 81 ? -21.227 -1.643 26.514 1.00 98.25 81 LEU A O 1
ATOM 631 N N . GLY A 1 82 ? -21.412 0.321 25.450 1.00 98.00 82 GLY A N 1
ATOM 632 C CA . GLY A 1 82 ? -21.079 1.141 26.623 1.00 98.00 82 GLY A CA 1
ATOM 633 C C . GLY A 1 82 ? -19.656 0.915 27.153 1.00 98.00 82 GLY A C 1
ATOM 634 O O . GLY A 1 82 ? -19.386 1.116 28.336 1.00 98.00 82 GLY A O 1
ATOM 635 N N . ARG A 1 83 ? -18.735 0.462 26.296 1.00 98.00 83 ARG A N 1
ATOM 636 C CA . ARG A 1 83 ? -17.338 0.172 26.642 1.00 98.00 83 ARG A CA 1
ATOM 637 C C . ARG A 1 83 ? -16.434 1.347 26.256 1.00 98.00 83 ARG A C 1
ATOM 639 O O . ARG A 1 83 ? -16.685 2.009 25.250 1.00 98.00 83 ARG A O 1
ATOM 646 N N . PRO A 1 84 ? -15.338 1.594 26.993 1.00 97.56 84 PRO A N 1
ATOM 647 C CA . PRO A 1 84 ? -14.369 2.607 26.597 1.00 97.56 84 PRO A CA 1
ATOM 648 C C . PRO A 1 84 ? -13.687 2.220 25.278 1.00 97.56 84 PRO A C 1
ATOM 650 O O . PRO A 1 84 ? -13.294 1.069 25.081 1.00 97.56 84 PRO A O 1
ATOM 653 N N . PHE A 1 85 ? -13.505 3.195 24.389 1.00 97.38 85 PHE A N 1
ATOM 654 C CA . PHE A 1 85 ? -12.650 3.056 23.212 1.00 97.38 85 PHE A CA 1
ATOM 655 C C . PHE A 1 85 ? -11.192 3.255 23.647 1.00 97.38 85 PHE A C 1
ATOM 657 O O . PHE A 1 85 ? -10.733 4.385 23.801 1.00 97.38 85 PHE A O 1
ATOM 664 N N . ARG A 1 86 ? -10.498 2.155 23.962 1.00 94.94 86 ARG A N 1
ATOM 665 C CA . ARG A 1 86 ? -9.181 2.172 24.621 1.00 94.94 86 ARG A CA 1
ATOM 666 C C . ARG A 1 86 ? -8.071 1.669 23.691 1.00 94.94 86 ARG A C 1
ATOM 668 O O . ARG A 1 86 ? -8.274 0.695 22.967 1.00 94.94 86 ARG A O 1
ATOM 675 N N . PHE A 1 87 ? -6.929 2.351 23.762 1.00 90.12 87 PHE A N 1
ATOM 676 C CA . PHE A 1 87 ? -5.607 1.947 23.278 1.00 90.12 87 PHE A CA 1
ATOM 677 C C . PHE A 1 87 ? -4.585 2.349 24.357 1.00 90.12 87 PHE A C 1
ATOM 679 O O . PHE A 1 87 ? -4.715 3.462 24.878 1.00 90.12 87 PHE A O 1
ATOM 686 N N . PRO A 1 88 ? -3.561 1.548 24.686 1.00 74.31 88 PRO A N 1
ATOM 687 C CA . PRO A 1 88 ? -3.438 0.110 24.459 1.00 74.31 88 PRO A CA 1
ATOM 688 C C . PRO A 1 88 ? -4.384 -0.708 25.357 1.00 74.31 88 PRO A C 1
ATOM 690 O O . PRO A 1 88 ? -4.793 -0.214 26.435 1.00 74.31 88 PRO A O 1
#

Radius of gyration: 18.6 Å; Cα contacts (8 Å, |Δi|>4): 35; chains: 1; bounding box: 41×20×52 Å

Foldseek 3Di:
DAPPVCVPHDDDPDPPDDPPDDDDPHDHVVVVVVVVVVVCCVVVVDDDDDDDDDQDADDDPPDPRHPNVVLVVLVVVCVVVVHDSDDD

Sequence (88 aa):
LGPFEAYGKGALPQTPFREEQGRLDVDNFYYAQEDEVFAAAARDGFTWSVHRPHTVIGKAVGNAMNMGTTLAVYATLCRELGRPFRFP

pLDDT: mean 88.79, std 10.43, range [59.69, 98.69]